Protein AF-A0A1X7SZ43-F1 (afdb_monomer_lite)

Foldseek 3Di:
DDPVVVVVLVVLVVCLVCVVQEWEKEKEKDDKQFQFDVLAFEDAPDPPDDHDDPPPHDHDHDYPVRGPWIKIKIKMFTFPRDNDSPDDRRDGDIDIDIDTCVPDPDDPVVSVVVVVVVCVVVPPPHPYYHYHYPDDDDDDD

Radius of gyration: 18.76 Å; chains: 1; bounding box: 39×31×48 Å

Secondary structure (DSSP, 8-state):
--THHHHHHHHHHHHHHTTTTEEEEEEEE---EEEE-TT--B----TT------TTS----B-GGGEEEEEEEEEEEEE---SSTTS-SS-EEEEEEEEETTTS---HHHHHHHHHHHHHHTT---SEEEEEE--------

pLDDT: mean 75.08, std 16.1, range [26.58, 91.94]

Structure (mmCIF, N/CA/C/O backbone):
data_AF-A0A1X7SZ43-F1
#
_entry.id   AF-A0A1X7SZ43-F1
#
loop_
_atom_site.group_PDB
_atom_site.id
_atom_site.type_symbol
_atom_site.label_atom_id
_atom_site.label_alt_id
_atom_site.label_comp_id
_atom_site.label_asym_id
_atom_site.label_entity_id
_atom_site.label_seq_id
_atom_site.pdbx_PDB_ins_code
_atom_site.Cartn_x
_atom_site.Cartn_y
_atom_site.Cartn_z
_atom_site.occupancy
_atom_site.B_iso_or_equiv
_atom_site.auth_seq_id
_atom_site.auth_comp_id
_atom_site.auth_asym_id
_atom_site.auth_atom_id
_atom_site.pdbx_PDB_model_num
ATOM 1 N N . MET A 1 1 ? 9.039 -18.415 17.255 1.00 38.94 1 MET A N 1
ATOM 2 C CA . MET A 1 1 ? 7.661 -17.899 17.123 1.00 38.94 1 MET A CA 1
ATOM 3 C C . MET A 1 1 ? 7.671 -16.486 17.684 1.00 38.94 1 MET A C 1
ATOM 5 O O . MET A 1 1 ? 7.752 -16.320 18.891 1.00 38.94 1 MET A O 1
ATOM 9 N N . SER A 1 2 ? 7.871 -15.502 16.806 1.00 39.41 2 SER A N 1
ATOM 10 C CA . SER A 1 2 ? 8.460 -14.196 17.131 1.00 39.41 2 SER A CA 1
ATOM 11 C C . SER A 1 2 ? 7.474 -13.230 17.798 1.00 39.41 2 SER A C 1
ATOM 13 O O . SER A 1 2 ? 6.282 -13.240 17.497 1.00 39.41 2 SER A O 1
ATOM 15 N N . LEU A 1 3 ? 8.001 -12.350 18.659 1.00 33.91 3 LEU A N 1
ATOM 16 C CA . LEU A 1 3 ? 7.310 -11.225 19.315 1.00 33.91 3 LEU A CA 1
ATOM 17 C C . LEU A 1 3 ? 6.397 -10.396 18.385 1.00 33.91 3 LEU A C 1
ATOM 19 O O . LEU A 1 3 ? 5.431 -9.795 18.850 1.00 33.91 3 LEU A O 1
ATOM 23 N N . LEU A 1 4 ? 6.654 -10.419 17.073 1.00 42.47 4 LEU A N 1
ATOM 24 C CA . LEU A 1 4 ? 5.846 -9.766 16.044 1.00 42.47 4 LEU A CA 1
ATOM 25 C C . LEU A 1 4 ? 4.370 -10.215 16.050 1.00 42.47 4 LEU A C 1
ATOM 27 O O . LEU A 1 4 ? 3.477 -9.397 15.842 1.00 42.47 4 LEU A O 1
ATOM 31 N N . PHE A 1 5 ? 4.096 -11.498 16.320 1.00 41.31 5 PHE A N 1
ATOM 32 C CA . PHE A 1 5 ? 2.722 -12.022 16.345 1.00 41.31 5 PHE A CA 1
ATOM 33 C C . PHE A 1 5 ? 1.925 -11.527 17.563 1.00 41.31 5 PHE A C 1
ATOM 35 O O . PHE A 1 5 ? 0.730 -11.259 17.445 1.00 41.31 5 PHE A O 1
ATOM 42 N N . PHE A 1 6 ? 2.582 -11.361 18.717 1.00 41.69 6 PHE A N 1
ATOM 43 C CA . PHE A 1 6 ? 1.951 -10.824 19.928 1.00 41.69 6 PHE A CA 1
ATOM 44 C C . PHE A 1 6 ? 1.672 -9.322 19.809 1.00 41.69 6 PHE A C 1
ATOM 46 O O . PHE A 1 6 ? 0.580 -8.880 20.164 1.00 41.69 6 PHE A O 1
ATOM 53 N N . TYR A 1 7 ? 2.611 -8.557 19.239 1.00 53.62 7 TYR A N 1
ATOM 54 C CA . TYR A 1 7 ? 2.437 -7.121 18.998 1.00 53.62 7 TYR A CA 1
ATOM 55 C C . TYR A 1 7 ? 1.227 -6.831 18.094 1.00 53.62 7 TYR A C 1
ATOM 57 O O . TYR A 1 7 ? 0.408 -5.963 18.397 1.00 53.62 7 TYR A O 1
ATOM 65 N N . CYS A 1 8 ? 1.039 -7.635 17.041 1.00 69.62 8 CYS A N 1
ATOM 66 C CA . CYS A 1 8 ? -0.114 -7.503 16.153 1.00 69.62 8 CYS A CA 1
ATOM 67 C C . CYS A 1 8 ? -1.454 -7.781 16.847 1.00 69.62 8 CYS A C 1
ATOM 69 O O . CYS A 1 8 ? -2.449 -7.159 16.486 1.00 69.62 8 CYS A O 1
ATOM 71 N N . ARG A 1 9 ? -1.521 -8.687 17.832 1.00 81.38 9 ARG A N 1
ATOM 72 C CA . ARG A 1 9 ? -2.791 -9.007 18.503 1.00 81.38 9 ARG A CA 1
ATOM 73 C C . ARG A 1 9 ? -3.256 -7.885 19.430 1.00 81.38 9 ARG A C 1
ATOM 75 O O . ARG A 1 9 ? -4.408 -7.482 19.334 1.00 81.38 9 ARG A O 1
ATOM 82 N N . TYR A 1 10 ? -2.368 -7.355 20.269 1.00 83.88 10 TYR A N 1
ATOM 83 C CA . TYR A 1 10 ? -2.720 -6.278 21.199 1.00 83.88 10 TYR A CA 1
ATOM 84 C C . TYR A 1 10 ? -3.171 -5.008 20.463 1.00 83.88 10 TYR A C 1
ATOM 86 O O . TYR A 1 10 ? -4.196 -4.418 20.797 1.00 83.88 10 TYR A O 1
ATOM 94 N N . MET A 1 11 ? -2.452 -4.627 19.400 1.00 85.00 11 MET A N 1
ATOM 95 C CA . MET A 1 11 ? -2.846 -3.500 18.551 1.00 85.00 11 MET A CA 1
ATOM 96 C C . MET A 1 11 ? -4.245 -3.709 17.960 1.00 85.00 11 MET A C 1
ATOM 98 O O . MET A 1 11 ? -5.059 -2.794 17.982 1.00 85.00 11 MET A O 1
ATOM 102 N N . ARG A 1 12 ? -4.544 -4.916 17.465 1.00 88.50 12 ARG A N 1
ATOM 103 C CA . ARG A 1 12 ? -5.865 -5.261 16.921 1.00 88.50 12 ARG A CA 1
ATOM 104 C C . ARG A 1 12 ? -6.971 -5.176 17.973 1.00 88.50 12 ARG A C 1
ATOM 106 O O . ARG A 1 12 ? -8.026 -4.625 17.685 1.00 88.50 12 ARG A O 1
ATOM 113 N N . GLU A 1 13 ? -6.727 -5.676 19.181 1.00 90.12 13 GLU A N 1
ATOM 114 C CA . GLU A 1 13 ? -7.675 -5.576 20.300 1.00 90.12 13 GLU A CA 1
ATOM 115 C C . GLU A 1 13 ? -7.950 -4.110 20.666 1.00 90.12 13 GLU A C 1
ATOM 117 O O . GLU A 1 13 ? -9.104 -3.721 20.827 1.00 90.12 13 GLU A O 1
ATOM 122 N N . TYR A 1 14 ? -6.919 -3.263 20.701 1.00 88.69 14 TYR A N 1
ATOM 123 C CA . TYR A 1 14 ? -7.093 -1.836 20.967 1.00 88.69 14 TYR A CA 1
ATOM 124 C C . TYR A 1 14 ? -7.833 -1.106 19.838 1.00 88.69 14 TYR A C 1
ATOM 126 O O . TYR A 1 14 ? -8.767 -0.352 20.096 1.00 88.69 14 TYR A O 1
ATOM 134 N N . VAL A 1 15 ? -7.476 -1.378 18.581 1.00 90.06 15 VAL A N 1
ATOM 135 C CA . VAL A 1 15 ? -8.152 -0.826 17.395 1.00 90.06 15 VAL A CA 1
ATOM 136 C C . VAL A 1 15 ? -9.635 -1.196 17.375 1.00 90.06 15 VAL A C 1
ATOM 138 O O . VAL A 1 15 ? -10.453 -0.362 16.999 1.00 90.06 15 VAL A O 1
ATOM 141 N N . LEU A 1 16 ? -10.005 -2.403 17.820 1.00 91.94 16 LEU A N 1
ATOM 142 C CA . LEU A 1 16 ? -11.411 -2.790 17.968 1.00 91.94 16 LEU A CA 1
ATOM 143 C C . LEU A 1 16 ? -12.148 -1.925 18.996 1.00 91.94 16 LEU A C 1
ATOM 145 O O . LEU A 1 16 ? -13.279 -1.523 18.733 1.00 91.94 16 LEU A O 1
ATOM 149 N N . LEU A 1 17 ? -11.510 -1.597 20.126 1.00 91.69 17 LEU A N 1
ATOM 150 C CA . LEU A 1 17 ? -12.109 -0.753 21.169 1.00 91.69 17 LEU A CA 1
ATOM 151 C C . LEU A 1 17 ? -12.402 0.671 20.679 1.00 91.69 17 LEU A C 1
ATOM 153 O O . LEU A 1 17 ? -13.394 1.263 21.090 1.00 91.69 17 LEU A O 1
ATOM 157 N N . VAL A 1 18 ? -11.558 1.223 19.802 1.00 90.38 18 VAL A N 1
ATOM 158 C CA . VAL A 1 18 ? -11.689 2.601 19.289 1.00 90.38 18 VAL A CA 1
ATOM 159 C C . VAL A 1 18 ? -12.075 2.661 17.805 1.00 90.38 18 VAL A C 1
ATOM 161 O O . VAL A 1 18 ? -11.848 3.670 17.133 1.00 90.38 18 VAL A O 1
ATOM 164 N N . ARG A 1 19 ? -12.662 1.586 17.265 1.00 87.62 19 ARG A N 1
ATOM 165 C CA . ARG A 1 19 ? -12.926 1.400 15.823 1.00 87.62 19 ARG A CA 1
ATOM 166 C C . ARG A 1 19 ? -13.758 2.511 15.179 1.00 87.62 19 ARG A C 1
ATOM 168 O O . ARG A 1 19 ? -13.548 2.839 14.010 1.00 87.62 19 ARG A O 1
ATOM 175 N N . ASP A 1 20 ? -14.661 3.124 15.938 1.00 87.31 20 ASP A N 1
ATOM 176 C CA . ASP A 1 20 ? -15.545 4.185 15.443 1.00 87.31 20 ASP A CA 1
ATOM 177 C C . ASP A 1 20 ? -14.773 5.487 15.184 1.00 87.31 20 ASP A C 1
ATOM 179 O O . ASP A 1 20 ? -15.132 6.273 14.309 1.00 87.31 20 ASP A O 1
ATOM 183 N N . HIS A 1 21 ? -13.644 5.671 15.872 1.00 88.00 21 HIS A N 1
ATOM 184 C CA . HIS A 1 21 ? -12.809 6.869 15.788 1.00 88.00 21 HIS A CA 1
ATOM 185 C C . HIS A 1 21 ? -11.476 6.643 15.073 1.00 88.00 21 HIS A C 1
ATOM 187 O O . HIS A 1 21 ? -10.762 7.617 14.820 1.00 88.00 21 HIS A O 1
ATOM 193 N N . CYS A 1 22 ? -11.135 5.394 14.732 1.00 89.12 22 CYS A N 1
ATOM 194 C CA . CYS A 1 22 ? -9.839 5.064 14.151 1.00 89.12 22 CYS A CA 1
ATOM 195 C C . CYS A 1 22 ? -9.883 4.311 12.818 1.00 89.12 22 CYS A C 1
ATOM 197 O O . CYS A 1 22 ? -10.802 3.542 12.525 1.00 89.12 22 CYS A O 1
ATOM 199 N N . SER A 1 23 ? -8.851 4.530 12.008 1.00 88.50 23 SER A N 1
ATOM 200 C CA . SER A 1 23 ? -8.539 3.729 10.824 1.00 88.50 23 SER A CA 1
ATOM 201 C C . SER A 1 23 ? -7.236 2.976 11.059 1.00 88.50 23 SER A C 1
ATOM 203 O O . SER A 1 23 ? -6.267 3.554 11.553 1.00 88.50 23 SER A O 1
ATOM 205 N N . LEU A 1 24 ? -7.198 1.700 10.677 1.00 88.88 24 LEU A N 1
ATOM 206 C CA . LEU A 1 24 ? -5.971 0.910 10.663 1.00 88.88 24 LEU A CA 1
ATOM 207 C C . LEU A 1 24 ? -5.402 0.899 9.244 1.00 88.88 24 LEU A C 1
ATOM 209 O O . LEU A 1 24 ? -6.090 0.512 8.298 1.00 88.88 24 LEU A O 1
ATOM 213 N N . ILE A 1 25 ? -4.154 1.336 9.106 1.00 89.19 25 ILE A N 1
ATOM 214 C CA . ILE A 1 25 ? -3.476 1.468 7.822 1.00 89.19 25 ILE A CA 1
ATOM 215 C C . ILE A 1 25 ? -2.137 0.739 7.888 1.00 89.19 25 ILE A C 1
ATOM 217 O O . ILE A 1 25 ? -1.308 1.000 8.758 1.00 89.19 25 ILE A O 1
ATOM 221 N N . CYS A 1 26 ? -1.916 -0.156 6.933 1.00 88.25 26 CYS A N 1
ATOM 222 C CA . CYS A 1 26 ? -0.624 -0.780 6.701 1.00 88.25 26 CYS A CA 1
ATOM 223 C C . CYS A 1 26 ? 0.047 -0.089 5.517 1.00 88.25 26 CYS A C 1
ATOM 225 O O . CYS A 1 26 ? -0.571 0.056 4.461 1.00 88.25 26 CYS A O 1
ATOM 227 N N . VAL A 1 27 ? 1.299 0.317 5.681 1.00 86.50 27 VAL A N 1
ATOM 228 C CA . VAL A 1 27 ? 2.092 0.924 4.611 1.00 86.50 27 VAL A CA 1
ATOM 229 C C . VAL A 1 27 ? 3.336 0.080 4.392 1.00 86.50 27 VAL A C 1
ATOM 231 O O . VAL A 1 27 ? 4.011 -0.301 5.348 1.00 86.50 27 VAL A O 1
ATOM 234 N N . ASP A 1 28 ? 3.607 -0.214 3.127 1.00 84.06 28 ASP A N 1
ATOM 235 C CA . ASP A 1 28 ? 4.765 -0.979 2.683 1.00 84.06 28 ASP A CA 1
ATOM 236 C C . ASP A 1 28 ? 5.378 -0.301 1.457 1.00 84.06 28 ASP A C 1
ATOM 238 O O . ASP A 1 28 ? 4.669 0.145 0.547 1.00 84.06 28 ASP A O 1
ATOM 242 N N . ASP A 1 29 ? 6.699 -0.218 1.418 1.00 73.31 29 ASP A N 1
ATOM 243 C CA . ASP A 1 29 ? 7.455 0.177 0.242 1.00 73.31 29 ASP A CA 1
ATOM 244 C C . ASP A 1 29 ? 8.274 -1.018 -0.238 1.00 73.31 29 ASP A C 1
ATOM 246 O O . ASP A 1 29 ? 9.144 -1.552 0.448 1.00 73.31 29 ASP A O 1
ATOM 250 N N . LYS A 1 30 ? 7.972 -1.495 -1.447 1.00 69.19 30 LYS A N 1
ATOM 251 C CA . LYS A 1 30 ? 8.677 -2.666 -1.963 1.00 69.19 30 LYS A CA 1
ATOM 252 C C . LYS A 1 30 ? 9.972 -2.261 -2.651 1.00 69.19 30 LYS A C 1
ATOM 254 O O . LYS A 1 30 ? 10.107 -1.190 -3.237 1.00 69.19 30 LYS A O 1
ATOM 259 N N . HIS A 1 31 ? 10.884 -3.225 -2.694 1.00 69.62 31 HIS A N 1
ATOM 260 C CA . HIS A 1 31 ? 12.074 -3.197 -3.530 1.00 69.62 31 HIS A CA 1
ATOM 261 C C . HIS A 1 31 ? 11.778 -2.819 -4.995 1.00 69.62 31 HIS A C 1
ATOM 263 O O . HIS A 1 31 ? 10.786 -3.260 -5.581 1.00 69.62 31 HIS A O 1
ATOM 269 N N . LYS A 1 32 ? 12.713 -2.065 -5.585 1.00 76.25 32 LYS A N 1
ATOM 270 C CA . LYS A 1 32 ? 12.730 -1.604 -6.980 1.00 76.25 32 LYS A CA 1
ATOM 271 C C . LYS A 1 32 ? 12.343 -2.711 -7.972 1.00 76.25 32 LYS A C 1
ATOM 273 O O . LYS A 1 32 ? 12.975 -3.767 -8.029 1.00 76.25 32 LYS A O 1
ATOM 278 N N . VAL A 1 33 ? 11.346 -2.428 -8.802 1.00 78.94 33 VAL A N 1
ATOM 279 C CA . VAL A 1 33 ? 10.926 -3.235 -9.950 1.00 78.94 33 VAL A CA 1
ATOM 280 C C . VAL A 1 33 ? 11.609 -2.675 -11.193 1.00 78.94 33 VAL A C 1
ATOM 282 O O . VAL A 1 33 ? 11.350 -1.545 -11.591 1.00 78.94 33 VAL A O 1
ATOM 285 N N . LYS A 1 34 ? 12.510 -3.442 -11.806 1.00 78.56 34 LYS A N 1
ATOM 286 C CA . LYS A 1 34 ? 13.172 -3.028 -13.051 1.00 78.56 34 LYS A CA 1
ATOM 287 C C . LYS A 1 34 ? 12.192 -3.122 -14.221 1.00 78.56 34 LYS A C 1
ATOM 289 O O . LYS A 1 34 ? 11.466 -4.107 -14.325 1.00 78.56 34 LYS A O 1
ATOM 294 N N . VAL A 1 35 ? 12.200 -2.116 -15.092 1.00 78.62 35 VAL A N 1
ATOM 295 C CA . VAL A 1 35 ? 11.414 -2.082 -16.327 1.00 78.62 35 VAL A CA 1
ATOM 296 C C . VAL A 1 35 ? 12.372 -2.046 -17.514 1.00 78.62 35 VAL A C 1
ATOM 298 O O . VAL A 1 35 ? 13.271 -1.204 -17.583 1.00 78.62 35 VAL A O 1
ATOM 301 N N . GLY A 1 36 ? 12.197 -3.008 -18.416 1.00 76.50 36 GLY A N 1
ATOM 302 C CA . GLY A 1 36 ? 12.995 -3.152 -19.629 1.00 76.50 36 GLY A CA 1
ATOM 303 C C . GLY A 1 36 ? 12.523 -2.284 -20.787 1.00 76.50 36 GLY A C 1
ATOM 304 O O . GLY A 1 36 ? 11.543 -1.542 -20.677 1.00 76.50 36 GLY A O 1
ATOM 305 N N . GLU A 1 37 ? 13.215 -2.393 -21.915 1.00 76.25 37 GLU A N 1
ATOM 306 C CA . GLU A 1 37 ? 12.736 -1.830 -23.174 1.00 76.25 37 GLU A CA 1
ATOM 307 C C . GLU A 1 37 ? 11.459 -2.536 -23.674 1.00 76.25 37 GLU A C 1
ATOM 309 O O . GLU A 1 37 ? 11.228 -3.707 -23.359 1.00 76.25 37 GLU A O 1
ATOM 314 N N . PRO A 1 38 ? 10.607 -1.857 -24.467 1.00 74.81 38 PRO A N 1
ATOM 315 C CA . PRO A 1 38 ? 9.460 -2.502 -25.103 1.00 74.81 38 PRO A CA 1
ATOM 316 C C . PRO A 1 38 ? 9.889 -3.734 -25.917 1.00 74.81 38 PRO A C 1
ATOM 318 O O . PRO A 1 38 ? 10.777 -3.632 -26.761 1.00 74.81 38 PRO A O 1
ATOM 321 N N . GLY A 1 39 ? 9.267 -4.892 -25.674 1.00 71.75 39 GLY A N 1
ATOM 322 C CA . GLY A 1 39 ? 9.631 -6.163 -26.315 1.00 71.75 39 GLY A CA 1
ATOM 323 C C . GLY A 1 39 ? 10.829 -6.896 -25.691 1.00 71.75 39 GLY A C 1
ATOM 324 O O . GLY A 1 39 ? 11.142 -8.003 -26.125 1.00 71.75 39 GLY A O 1
ATOM 325 N N . PHE A 1 40 ? 11.468 -6.327 -24.662 1.00 70.56 40 PHE A N 1
ATOM 326 C CA . PHE A 1 40 ? 12.572 -6.939 -23.920 1.00 70.56 40 PHE A CA 1
ATOM 327 C C . PHE A 1 40 ? 12.280 -6.925 -22.412 1.00 70.56 40 PHE A C 1
ATOM 329 O O . PHE A 1 40 ? 12.711 -6.013 -21.698 1.00 70.56 40 PHE A O 1
ATOM 336 N N . PRO A 1 41 ? 11.547 -7.924 -21.884 1.00 65.44 41 PRO A N 1
ATOM 337 C CA . PRO A 1 41 ? 11.311 -8.010 -20.449 1.00 65.44 41 PRO A CA 1
ATOM 338 C C . PRO A 1 41 ? 12.642 -8.188 -19.711 1.00 65.44 41 PRO A C 1
ATOM 340 O O . PRO A 1 41 ? 13.417 -9.085 -20.016 1.00 65.44 41 PRO A O 1
ATOM 343 N N . VAL A 1 42 ? 12.923 -7.339 -18.723 1.00 66.88 42 VAL A N 1
ATOM 344 C CA . VAL A 1 42 ? 14.178 -7.421 -17.967 1.00 66.88 42 VAL A CA 1
ATOM 345 C C . VAL A 1 42 ? 13.979 -8.226 -16.698 1.00 66.88 42 VAL A C 1
ATOM 347 O O . VAL A 1 42 ? 13.181 -7.882 -15.826 1.00 66.88 42 VAL A O 1
ATOM 350 N N . ALA A 1 43 ? 14.783 -9.273 -16.568 1.00 61.28 43 ALA A N 1
ATOM 351 C CA . ALA A 1 43 ? 14.974 -9.992 -15.329 1.00 61.28 43 ALA A CA 1
ATOM 352 C C . ALA A 1 43 ? 16.327 -9.610 -14.747 1.00 61.28 43 ALA A C 1
ATOM 354 O O . ALA A 1 43 ? 17.357 -9.879 -15.352 1.00 61.28 43 ALA A O 1
ATOM 355 N N . SER A 1 44 ? 16.353 -9.046 -13.538 1.00 54.59 44 SER A N 1
ATOM 356 C CA . SER A 1 44 ? 17.612 -9.043 -12.792 1.00 54.59 44 SER A CA 1
ATOM 357 C C . SER A 1 44 ? 17.975 -10.509 -12.561 1.00 54.59 44 SER A C 1
ATOM 359 O O . SER A 1 44 ? 17.199 -11.212 -11.912 1.00 54.59 44 SER A O 1
ATOM 361 N N . ALA A 1 45 ? 19.107 -10.974 -13.094 1.00 51.00 45 ALA A N 1
ATOM 362 C CA . ALA A 1 45 ? 19.605 -12.350 -12.980 1.00 51.00 45 ALA A CA 1
ATOM 363 C C . ALA A 1 45 ? 20.012 -12.741 -11.538 1.00 51.00 45 ALA A C 1
ATOM 365 O O . ALA A 1 45 ? 20.933 -13.523 -11.308 1.00 51.00 45 ALA A O 1
ATOM 366 N N . GLU A 1 46 ? 19.327 -12.199 -10.535 1.00 52.16 46 GLU A N 1
ATOM 367 C CA . GLU A 1 46 ? 19.443 -12.624 -9.154 1.00 52.16 46 GLU A CA 1
ATOM 368 C C . GLU A 1 46 ? 18.638 -13.912 -8.969 1.00 52.16 46 GLU A C 1
ATOM 370 O O . GLU A 1 46 ? 17.414 -13.945 -9.145 1.00 52.16 46 GLU A O 1
ATOM 375 N N . ARG A 1 47 ? 19.344 -14.996 -8.629 1.00 43.97 47 ARG A N 1
ATOM 376 C CA . ARG A 1 47 ? 18.762 -16.324 -8.398 1.00 43.97 47 ARG A CA 1
ATOM 377 C C . ARG A 1 47 ? 17.531 -16.233 -7.485 1.00 43.97 47 ARG A C 1
ATOM 379 O O . ARG A 1 47 ? 17.628 -15.781 -6.350 1.00 43.97 47 ARG A O 1
ATOM 386 N N . GLY A 1 48 ? 16.390 -16.724 -7.975 1.00 53.59 48 GLY A N 1
ATOM 387 C CA . GLY A 1 48 ? 15.166 -16.907 -7.186 1.00 53.59 48 GLY A CA 1
ATOM 388 C C . GLY A 1 48 ? 14.127 -15.783 -7.262 1.00 53.59 48 GLY A C 1
ATOM 389 O O . GLY A 1 48 ? 13.071 -15.917 -6.641 1.00 53.59 48 GLY A O 1
ATOM 390 N N . ARG A 1 49 ? 14.357 -14.701 -8.021 1.00 58.44 49 ARG A N 1
ATOM 391 C CA . ARG A 1 49 ? 13.344 -13.643 -8.200 1.00 58.44 49 ARG A CA 1
ATOM 392 C C . ARG A 1 49 ? 12.379 -13.951 -9.352 1.00 58.44 49 ARG A C 1
ATOM 394 O O . ARG A 1 49 ? 12.766 -14.492 -10.382 1.00 58.44 49 ARG A O 1
ATOM 401 N N . ARG A 1 50 ? 11.101 -13.600 -9.165 1.00 58.62 50 ARG A N 1
ATOM 402 C CA . ARG A 1 50 ? 10.053 -13.658 -10.200 1.00 58.62 50 ARG A CA 1
ATOM 403 C C . ARG A 1 50 ? 9.941 -12.299 -10.882 1.00 58.62 50 ARG A C 1
ATOM 405 O O . ARG A 1 50 ? 10.065 -11.273 -10.216 1.00 58.62 50 ARG A O 1
ATOM 412 N N . VAL A 1 51 ? 9.675 -12.305 -12.181 1.00 61.56 51 VAL A N 1
ATOM 413 C CA . VAL A 1 51 ? 9.581 -11.102 -13.015 1.00 61.56 51 VAL A CA 1
ATOM 414 C C . VAL A 1 51 ? 8.185 -11.036 -13.613 1.00 61.56 51 VAL A C 1
ATOM 416 O O . VAL A 1 51 ? 7.631 -12.063 -13.999 1.00 61.56 51 VAL A O 1
ATOM 419 N N . ALA A 1 52 ? 7.604 -9.838 -13.644 1.00 64.06 52 ALA A N 1
ATOM 420 C CA . ALA A 1 52 ? 6.347 -9.606 -14.335 1.00 64.06 52 ALA A CA 1
ATOM 421 C C . ALA A 1 52 ? 6.637 -9.406 -15.826 1.00 64.06 52 ALA A C 1
ATOM 423 O O . ALA A 1 52 ? 7.423 -8.536 -16.192 1.00 64.06 52 ALA A O 1
ATOM 424 N N . VAL A 1 53 ? 6.007 -10.220 -16.667 1.00 65.50 53 VAL A N 1
ATOM 425 C CA . VAL A 1 53 ? 6.086 -10.145 -18.130 1.00 65.50 53 VAL A CA 1
ATOM 426 C C . VAL A 1 53 ? 4.665 -9.986 -18.640 1.00 65.50 53 VAL A C 1
ATOM 428 O O . VAL A 1 53 ? 3.727 -10.502 -18.022 1.00 65.50 53 VAL A O 1
ATOM 431 N N . ARG A 1 54 ? 4.485 -9.266 -19.746 1.00 67.19 54 ARG A N 1
ATOM 432 C CA . ARG A 1 54 ? 3.182 -9.237 -20.403 1.00 67.19 54 ARG A CA 1
ATOM 433 C C . ARG A 1 54 ? 2.810 -10.637 -20.887 1.00 67.19 54 ARG A C 1
ATOM 435 O O . ARG A 1 54 ? 3.672 -11.412 -21.287 1.00 67.19 54 ARG A O 1
ATOM 442 N N . ALA A 1 55 ? 1.519 -10.955 -20.864 1.00 73.69 55 ALA A N 1
ATOM 443 C CA . ALA A 1 55 ? 1.035 -12.286 -21.230 1.00 73.69 55 ALA A CA 1
ATOM 444 C C . ALA A 1 55 ? 1.333 -12.670 -22.694 1.00 73.69 55 ALA A C 1
ATOM 446 O O . ALA A 1 55 ? 1.351 -13.853 -23.016 1.00 73.69 55 ALA A O 1
ATOM 447 N N . ASP A 1 56 ? 1.551 -11.682 -23.565 1.00 79.38 56 ASP A N 1
ATOM 448 C CA . ASP A 1 56 ? 1.821 -11.840 -24.994 1.00 79.38 56 ASP A CA 1
ATOM 449 C C . ASP A 1 56 ? 3.314 -11.817 -25.364 1.00 79.38 56 ASP A C 1
ATOM 451 O O . ASP A 1 56 ? 3.651 -11.961 -26.538 1.00 79.38 56 ASP A O 1
ATOM 455 N N . GLU A 1 57 ? 4.218 -11.661 -24.393 1.00 67.62 57 GLU A N 1
ATOM 456 C CA . GLU A 1 57 ? 5.657 -11.545 -24.641 1.00 67.62 57 GLU A CA 1
ATOM 457 C C . GLU A 1 57 ? 6.432 -12.774 -24.147 1.00 67.62 57 GLU A C 1
ATOM 459 O O . GLU A 1 57 ? 6.189 -13.316 -23.066 1.00 67.62 57 GLU A O 1
ATOM 464 N N . ASN A 1 58 ? 7.419 -13.203 -24.938 1.00 69.31 58 ASN A N 1
ATOM 465 C CA . ASN A 1 58 ? 8.342 -14.253 -24.524 1.00 69.31 58 ASN A CA 1
ATOM 466 C C . ASN A 1 58 ? 9.295 -13.712 -23.456 1.00 69.31 58 ASN A C 1
ATOM 468 O O . ASN A 1 58 ? 9.900 -12.654 -23.620 1.00 69.31 58 ASN A O 1
ATOM 472 N N . PHE A 1 59 ? 9.471 -14.470 -22.375 1.00 68.00 59 PHE A N 1
ATOM 473 C CA . PHE A 1 59 ? 10.447 -14.135 -21.346 1.00 68.00 59 PHE A CA 1
ATOM 474 C C . PHE A 1 59 ? 11.869 -14.309 -21.888 1.00 68.00 59 PHE A C 1
ATOM 476 O O . PHE A 1 59 ? 12.352 -15.430 -22.054 1.00 68.00 59 PHE A O 1
ATOM 483 N N . VAL A 1 60 ? 12.539 -13.191 -22.154 1.00 64.94 60 VAL A N 1
ATOM 484 C CA . VAL A 1 60 ? 13.953 -13.137 -22.531 1.00 64.94 60 VAL A CA 1
ATOM 485 C C . VAL A 1 60 ? 14.730 -12.578 -21.345 1.00 64.94 60 VAL A C 1
ATOM 487 O O . VAL A 1 60 ? 14.327 -11.587 -20.755 1.00 64.94 60 VAL A O 1
ATOM 490 N N . VAL A 1 61 ? 15.833 -13.213 -20.955 1.00 63.16 61 VAL A N 1
ATOM 491 C CA . VAL A 1 61 ? 16.673 -12.724 -19.851 1.00 63.16 61 VAL A CA 1
ATOM 492 C C . VAL A 1 61 ? 17.659 -11.700 -20.412 1.00 63.16 61 VAL A C 1
ATOM 494 O O . VAL A 1 61 ? 18.703 -12.073 -20.939 1.00 63.16 61 VAL A O 1
ATOM 497 N N . GLY A 1 62 ? 17.301 -10.416 -20.343 1.00 62.78 62 GLY A N 1
ATOM 498 C CA . GLY A 1 62 ? 18.206 -9.300 -20.641 1.00 62.78 62 GLY A CA 1
ATOM 499 C C . GLY A 1 62 ? 19.008 -8.865 -19.410 1.00 62.78 62 GLY A C 1
ATOM 500 O O . GLY A 1 62 ? 18.471 -8.852 -18.302 1.00 62.78 62 GLY A O 1
ATOM 501 N N . ASP A 1 63 ? 20.281 -8.511 -19.601 1.00 62.03 63 ASP A N 1
ATOM 502 C CA . ASP A 1 63 ? 21.141 -7.952 -18.545 1.00 62.03 63 ASP A CA 1
ATOM 503 C C . ASP A 1 63 ? 20.787 -6.478 -18.230 1.00 62.03 63 ASP A C 1
ATOM 505 O O . ASP A 1 63 ? 19.891 -5.884 -18.837 1.00 62.03 63 ASP A O 1
ATOM 509 N N . HIS A 1 64 ? 21.492 -5.878 -17.267 1.00 63.19 64 HIS A N 1
ATOM 510 C CA . HIS A 1 64 ? 21.353 -4.500 -16.804 1.00 63.19 64 HIS A CA 1
ATOM 511 C C . HIS A 1 64 ? 21.290 -3.476 -17.947 1.00 63.19 64 HIS A C 1
ATOM 513 O O . HIS A 1 64 ? 20.534 -2.512 -17.838 1.00 63.19 64 HIS A O 1
ATOM 519 N N . ASP A 1 65 ? 22.005 -3.715 -19.046 1.00 68.12 65 ASP A N 1
ATOM 520 C CA . ASP A 1 65 ? 22.060 -2.833 -20.219 1.00 68.12 65 ASP A CA 1
ATOM 521 C C . ASP A 1 65 ? 20.698 -2.625 -20.902 1.00 68.12 65 ASP A C 1
ATOM 523 O O . ASP A 1 65 ? 20.493 -1.614 -21.567 1.00 68.12 65 ASP A O 1
ATOM 527 N N . PHE A 1 66 ? 19.738 -3.531 -20.690 1.00 67.25 66 PHE A N 1
ATOM 528 C CA . PHE A 1 66 ? 18.377 -3.423 -21.228 1.00 67.25 66 PHE A CA 1
ATOM 529 C C . PHE A 1 66 ? 17.381 -2.799 -20.234 1.00 67.25 66 PHE A C 1
ATOM 531 O O . PHE A 1 66 ? 16.192 -2.684 -20.538 1.00 67.25 66 PHE A O 1
ATOM 538 N N . THR A 1 67 ? 17.829 -2.401 -19.032 1.00 72.00 67 THR A N 1
ATOM 539 C CA . THR A 1 67 ? 16.973 -1.737 -18.034 1.00 72.00 67 THR A CA 1
ATOM 540 C C . THR A 1 67 ? 16.826 -0.261 -18.374 1.00 72.00 67 THR A C 1
ATOM 542 O O . THR A 1 67 ? 17.786 0.498 -18.281 1.00 72.00 67 THR A O 1
ATOM 545 N N . LYS A 1 68 ? 15.606 0.173 -18.692 1.00 78.25 68 LYS A N 1
ATOM 546 C CA . LYS A 1 68 ? 15.344 1.568 -19.056 1.00 78.25 68 LYS A CA 1
ATOM 547 C C . LYS A 1 68 ? 15.100 2.454 -17.839 1.00 78.25 68 LYS A C 1
ATOM 549 O O . LYS A 1 68 ? 15.619 3.562 -17.764 1.00 78.25 68 LYS A O 1
ATOM 554 N N . PHE A 1 69 ? 14.305 1.972 -16.888 1.00 78.44 69 PHE A N 1
ATOM 555 C CA . PHE A 1 69 ? 14.024 2.663 -15.630 1.00 78.44 69 PHE A CA 1
ATOM 556 C C . PHE A 1 69 ? 13.567 1.665 -14.560 1.00 78.44 69 PHE A C 1
ATOM 558 O O . PHE A 1 69 ? 13.363 0.479 -14.827 1.00 78.44 69 PHE A O 1
ATOM 565 N N . GLY A 1 70 ? 13.460 2.121 -13.315 1.00 80.25 70 GLY A N 1
ATOM 566 C CA . GLY A 1 70 ? 12.988 1.299 -12.204 1.00 80.25 70 GLY A CA 1
ATOM 567 C C . GLY A 1 70 ? 11.776 1.931 -11.548 1.00 80.25 70 GLY A C 1
ATOM 568 O O . GLY A 1 70 ? 11.803 3.117 -11.242 1.00 80.25 70 GLY A O 1
ATOM 569 N N . LEU A 1 71 ? 10.745 1.134 -11.298 1.00 84.75 71 LEU A N 1
ATOM 570 C CA . LEU A 1 71 ? 9.550 1.543 -10.578 1.00 84.75 71 LEU A CA 1
ATOM 571 C C . LEU A 1 71 ? 9.627 1.108 -9.118 1.00 84.75 71 LEU A C 1
ATOM 573 O O . LEU A 1 71 ? 9.993 -0.027 -8.817 1.00 84.75 71 LEU A O 1
ATOM 577 N N . ILE A 1 72 ? 9.252 1.991 -8.205 1.00 84.25 72 ILE A N 1
ATOM 578 C CA . ILE A 1 72 ? 9.122 1.687 -6.782 1.00 84.25 72 ILE A CA 1
ATOM 579 C C . ILE A 1 72 ? 7.631 1.732 -6.447 1.00 84.25 72 ILE A C 1
ATOM 581 O O . ILE A 1 72 ? 7.047 2.820 -6.440 1.00 84.25 72 ILE A O 1
ATOM 585 N N . PRO A 1 73 ? 6.984 0.578 -6.209 1.00 85.06 73 PRO A N 1
ATOM 586 C CA . PRO A 1 73 ? 5.611 0.564 -5.745 1.00 85.06 73 PRO A CA 1
ATOM 587 C C . PRO A 1 73 ? 5.571 0.901 -4.250 1.00 85.06 73 PRO A C 1
ATOM 589 O O . PRO A 1 73 ? 6.188 0.220 -3.430 1.00 85.06 73 PRO A O 1
ATOM 592 N N . SER A 1 74 ? 4.811 1.933 -3.900 1.00 85.50 74 SER A N 1
ATOM 593 C CA . SER A 1 74 ? 4.399 2.208 -2.526 1.00 85.50 74 SER A CA 1
ATOM 594 C C . SER A 1 74 ? 2.964 1.739 -2.347 1.00 85.50 74 SER A C 1
ATOM 596 O O . SER A 1 74 ? 2.073 2.129 -3.104 1.00 85.50 74 SER A O 1
ATOM 598 N N . VAL A 1 75 ? 2.744 0.864 -1.374 1.00 86.62 75 VAL A N 1
ATOM 599 C CA . VAL A 1 75 ? 1.453 0.236 -1.121 1.00 86.62 75 VAL A CA 1
ATOM 600 C C . VAL A 1 75 ? 0.898 0.756 0.195 1.00 86.62 75 VAL A C 1
ATOM 602 O O . VAL A 1 75 ? 1.540 0.679 1.236 1.00 86.62 75 VAL A O 1
ATOM 605 N N . THR A 1 76 ? -0.327 1.264 0.146 1.00 89.44 76 THR A N 1
ATOM 606 C CA . THR A 1 76 ? -1.110 1.645 1.320 1.00 89.44 76 THR A CA 1
ATOM 607 C C . THR A 1 76 ? -2.348 0.767 1.378 1.00 89.44 76 THR A C 1
ATOM 609 O O . THR A 1 76 ? -3.179 0.785 0.472 1.00 89.44 76 THR A O 1
ATOM 612 N N . PHE A 1 77 ? -2.491 -0.004 2.446 1.00 89.94 77 PHE A N 1
ATOM 613 C CA . PHE A 1 77 ? -3.647 -0.850 2.688 1.00 89.94 77 PHE A CA 1
ATOM 614 C C . PHE A 1 77 ? -4.461 -0.300 3.857 1.00 89.94 77 PHE A C 1
ATOM 616 O O . PHE A 1 77 ? -4.017 -0.320 5.003 1.00 89.94 77 PHE A O 1
ATOM 623 N N . ILE A 1 78 ? -5.659 0.195 3.556 1.00 89.81 78 ILE A N 1
ATOM 624 C CA . ILE A 1 78 ? -6.610 0.695 4.548 1.00 89.81 78 ILE A CA 1
ATOM 625 C C . ILE A 1 78 ? -7.535 -0.460 4.913 1.00 89.81 78 ILE A C 1
ATOM 627 O O . ILE A 1 78 ? -8.367 -0.883 4.104 1.00 89.81 78 ILE A O 1
ATOM 631 N N . ILE A 1 79 ? -7.369 -0.969 6.130 1.00 90.12 79 ILE A N 1
ATOM 632 C CA . ILE A 1 79 ? -8.070 -2.156 6.613 1.00 90.12 79 ILE A CA 1
ATOM 633 C C . ILE A 1 79 ? -9.493 -1.782 7.020 1.00 90.12 79 ILE A C 1
ATOM 635 O O . ILE A 1 79 ? -9.721 -0.850 7.797 1.00 90.12 79 ILE A O 1
ATOM 639 N N . LYS A 1 80 ? -10.460 -2.563 6.537 1.00 90.94 80 LYS A N 1
ATOM 640 C CA . LYS A 1 80 ? -11.809 -2.577 7.090 1.00 90.94 80 LYS A CA 1
ATOM 641 C C . LYS A 1 80 ? -11.754 -3.340 8.411 1.00 90.94 80 LYS A C 1
ATOM 643 O O . LYS A 1 80 ? -11.633 -4.561 8.422 1.00 90.94 80 LYS A O 1
ATOM 648 N N . ILE A 1 81 ? -11.796 -2.605 9.520 1.00 90.00 81 ILE A N 1
ATOM 649 C CA . ILE A 1 81 ? -11.733 -3.190 10.864 1.00 90.00 81 ILE A CA 1
ATOM 650 C C . ILE A 1 81 ? -12.93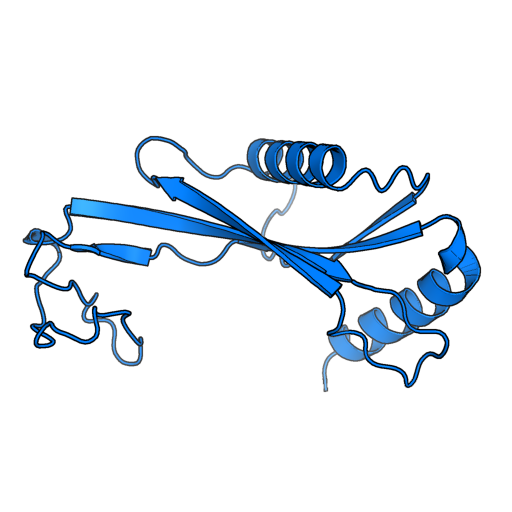3 -4.142 11.033 1.00 90.00 81 ILE A C 1
ATOM 652 O O . ILE A 1 81 ? -14.068 -3.700 10.825 1.00 90.00 81 ILE A O 1
ATOM 656 N N . PRO A 1 82 ? -12.709 -5.428 11.360 1.00 91.50 82 PRO A N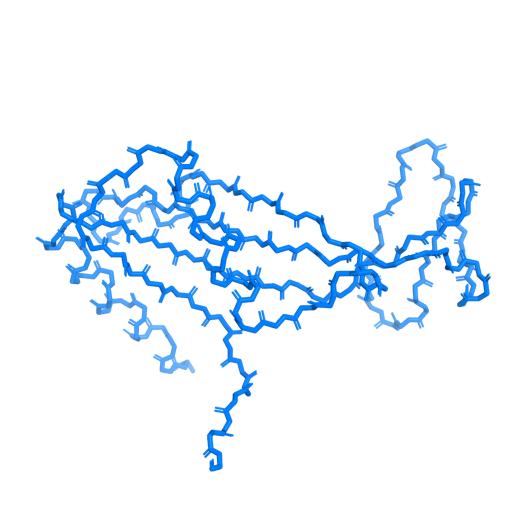 1
ATOM 657 C CA . PRO A 1 82 ? -13.793 -6.384 11.560 1.00 91.50 82 PRO A CA 1
ATOM 658 C C . PRO A 1 82 ? -14.582 -6.084 12.843 1.00 91.50 82 PRO A C 1
ATOM 660 O O . PRO A 1 82 ? -14.138 -5.322 13.698 1.00 91.50 82 PRO A O 1
ATOM 663 N N . ASP A 1 83 ? -15.746 -6.716 13.006 1.00 91.62 83 ASP A N 1
ATOM 664 C CA . ASP A 1 83 ? -16.539 -6.584 14.236 1.00 91.62 83 ASP A CA 1
ATOM 665 C C . ASP A 1 83 ? -15.943 -7.346 15.428 1.00 91.62 83 ASP A C 1
ATOM 667 O O . ASP A 1 83 ? -16.172 -6.986 16.580 1.00 91.62 83 ASP A O 1
ATOM 671 N N . GLU A 1 84 ? -15.132 -8.367 15.152 1.00 91.94 84 GLU A N 1
ATOM 672 C CA . GLU A 1 84 ? -14.541 -9.249 16.153 1.00 91.94 84 GLU A CA 1
ATOM 673 C C . GLU A 1 84 ? -13.054 -9.492 15.871 1.00 91.94 84 GLU A C 1
ATOM 675 O O . GLU A 1 84 ? -12.604 -9.469 14.723 1.00 91.94 84 GLU A O 1
ATOM 680 N N . ILE A 1 85 ? -12.281 -9.816 16.914 1.00 89.06 85 ILE A N 1
ATOM 681 C CA . ILE A 1 85 ? -10.832 -10.073 16.808 1.00 89.06 85 ILE A CA 1
ATOM 682 C C . ILE A 1 85 ? -10.493 -11.245 15.883 1.00 89.06 85 ILE A C 1
ATOM 684 O O . ILE A 1 85 ? -9.461 -11.218 15.210 1.00 89.06 85 ILE A O 1
ATOM 688 N N . CYS A 1 86 ? -11.379 -12.239 15.813 1.00 88.88 86 CYS A N 1
ATOM 689 C CA . CYS A 1 86 ? -11.255 -13.413 14.952 1.00 88.88 86 CYS A CA 1
ATOM 690 C C . CYS A 1 86 ? -11.721 -13.161 13.508 1.00 88.88 86 CYS A C 1
ATOM 692 O O . CYS A 1 86 ? -11.613 -14.060 12.675 1.00 88.88 86 CYS A O 1
ATOM 694 N N . GLY A 1 87 ? -12.245 -11.969 13.208 1.00 88.06 87 GLY A N 1
ATOM 695 C CA . GLY A 1 87 ? -12.668 -11.596 11.865 1.00 88.06 87 GLY A CA 1
ATOM 696 C C . GLY A 1 87 ? -11.501 -11.425 10.886 1.00 88.06 87 GLY A C 1
ATOM 697 O O . GLY A 1 87 ? -10.323 -11.546 11.234 1.00 88.06 87 GLY A O 1
ATOM 698 N N . SER A 1 88 ? -11.831 -11.126 9.628 1.00 87.94 88 SER A N 1
ATOM 699 C CA . SER A 1 88 ? -10.817 -10.884 8.599 1.00 87.94 88 SER A CA 1
ATOM 700 C C . SER A 1 88 ? -10.154 -9.520 8.791 1.00 87.94 88 SER A C 1
ATOM 702 O O . SER A 1 88 ? -10.806 -8.486 8.703 1.00 87.94 88 SER A O 1
ATOM 704 N N . TRP A 1 89 ? -8.836 -9.527 8.993 1.00 85.75 89 TRP A N 1
ATOM 705 C CA . TRP A 1 89 ? -7.988 -8.325 9.034 1.00 85.75 89 TRP A CA 1
ATOM 706 C C . TRP A 1 89 ? -7.323 -8.012 7.686 1.00 85.75 89 TRP A C 1
ATOM 708 O O . TRP A 1 89 ? -6.541 -7.072 7.583 1.00 85.75 89 TRP A O 1
ATOM 718 N N . TYR A 1 90 ? -7.609 -8.822 6.666 1.00 87.81 90 TYR A N 1
ATOM 719 C CA . TYR A 1 90 ? -7.079 -8.688 5.307 1.00 87.81 90 TYR A CA 1
ATOM 720 C C . TYR A 1 90 ? -8.174 -8.272 4.315 1.00 87.81 90 TYR A C 1
ATOM 722 O O . TYR A 1 90 ? -8.059 -8.522 3.120 1.00 87.81 90 TYR A O 1
ATOM 730 N N . ASP A 1 91 ? -9.236 -7.643 4.819 1.00 89.12 91 ASP A N 1
ATOM 731 C CA . ASP A 1 91 ? -10.286 -7.006 4.027 1.00 89.12 91 ASP A CA 1
ATOM 732 C C . ASP A 1 91 ? -10.118 -5.478 4.077 1.00 89.12 91 ASP A C 1
ATOM 734 O O . ASP A 1 91 ? -9.715 -4.921 5.102 1.00 89.12 91 ASP A O 1
ATOM 738 N N . GLY A 1 92 ? -10.389 -4.787 2.970 1.00 89.31 92 GLY A N 1
ATOM 739 C CA . GLY A 1 92 ? -10.196 -3.342 2.869 1.00 89.31 92 GLY A CA 1
ATOM 740 C C . GLY A 1 92 ? -9.839 -2.847 1.470 1.00 89.31 92 GLY A C 1
ATOM 741 O O . GLY A 1 92 ? -10.022 -3.537 0.469 1.00 89.31 92 GLY A O 1
ATOM 742 N N . LYS A 1 93 ? -9.324 -1.617 1.403 1.00 91.19 93 LYS A N 1
ATOM 743 C CA . LYS A 1 93 ? -8.932 -0.963 0.147 1.00 91.19 93 LYS A CA 1
ATOM 744 C C . LYS A 1 93 ? -7.417 -0.864 0.047 1.00 91.19 93 LYS A C 1
ATOM 746 O O . LYS A 1 93 ? -6.765 -0.379 0.970 1.00 91.19 93 LYS A O 1
ATOM 751 N N . VAL A 1 94 ? -6.872 -1.289 -1.089 1.00 90.25 94 VAL A N 1
ATOM 752 C CA . VAL A 1 94 ? -5.441 -1.193 -1.3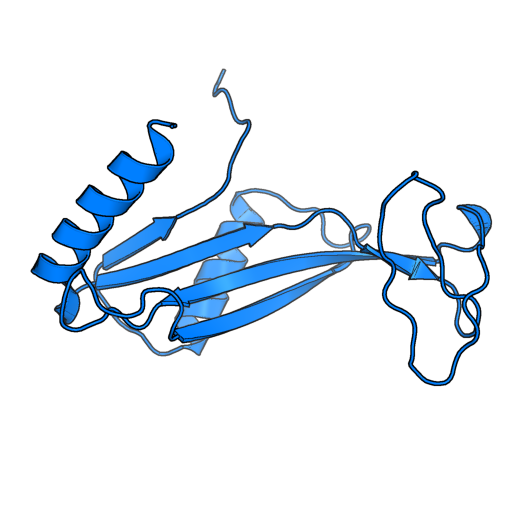97 1.00 90.25 94 VAL A CA 1
ATOM 753 C C . VAL A 1 94 ? -5.219 -0.071 -2.402 1.00 90.25 94 VAL A C 1
ATOM 755 O O . VAL A 1 94 ? -5.868 -0.019 -3.444 1.00 90.25 94 VAL A O 1
ATOM 758 N N . TYR A 1 95 ? -4.270 0.798 -2.089 1.00 89.88 95 TYR A N 1
ATOM 759 C CA . TYR A 1 95 ? -3.793 1.876 -2.936 1.00 89.88 95 TYR A CA 1
ATOM 760 C C . TYR A 1 95 ? -2.337 1.602 -3.280 1.00 89.88 95 TYR A C 1
ATOM 762 O O . TYR A 1 95 ? -1.539 1.283 -2.400 1.00 89.88 95 TYR A O 1
ATOM 770 N N . VAL A 1 96 ? -1.995 1.712 -4.561 1.00 88.25 96 VAL A N 1
ATOM 771 C CA . VAL A 1 96 ? -0.630 1.503 -5.047 1.00 88.25 96 VAL A CA 1
ATOM 772 C C . VAL A 1 96 ? -0.195 2.752 -5.799 1.00 88.25 96 VAL A C 1
ATOM 774 O O . VAL A 1 96 ? -0.768 3.087 -6.834 1.00 88.25 96 VAL A O 1
ATOM 777 N N . GLY A 1 97 ? 0.806 3.443 -5.263 1.00 86.94 97 GLY A N 1
ATOM 778 C CA . GLY A 1 97 ? 1.544 4.487 -5.963 1.00 86.94 97 GLY A CA 1
ATOM 779 C C . GLY A 1 97 ? 2.741 3.874 -6.678 1.00 86.94 97 GLY A C 1
ATOM 780 O O . GLY A 1 97 ? 3.445 3.051 -6.099 1.00 86.94 97 GLY A O 1
ATOM 781 N N . LEU A 1 98 ? 2.977 4.258 -7.929 1.00 86.50 98 LEU A N 1
ATOM 782 C CA . LEU A 1 98 ? 4.172 3.873 -8.677 1.00 86.50 98 LEU A CA 1
ATOM 783 C C . LEU A 1 98 ? 5.050 5.104 -8.841 1.00 86.50 98 LEU A C 1
ATOM 785 O O . LEU A 1 98 ? 4.581 6.110 -9.362 1.00 86.50 98 LEU A O 1
ATOM 789 N N . LYS A 1 99 ? 6.301 4.997 -8.399 1.00 85.12 99 LYS A N 1
ATOM 790 C CA . LYS A 1 99 ? 7.303 6.059 -8.504 1.00 85.12 99 LYS A CA 1
ATOM 791 C C . LYS A 1 99 ? 8.419 5.662 -9.441 1.00 85.12 99 LYS A C 1
ATOM 793 O O . LYS A 1 99 ? 8.833 4.500 -9.417 1.00 85.12 99 LYS A O 1
ATOM 798 N N . ASP A 1 100 ? 8.947 6.609 -10.203 1.00 86.56 100 ASP A N 1
ATOM 799 C CA . ASP A 1 100 ? 10.201 6.385 -10.916 1.00 86.56 100 ASP A CA 1
ATOM 800 C C . ASP A 1 100 ? 11.383 6.554 -9.961 1.00 86.56 100 ASP A C 1
ATOM 802 O O . ASP A 1 100 ? 11.617 7.610 -9.388 1.00 86.56 100 ASP A O 1
ATOM 806 N N . SER A 1 101 ? 12.178 5.505 -9.809 1.00 80.62 101 SER A N 1
ATOM 807 C CA . SER A 1 101 ? 13.321 5.489 -8.899 1.00 80.62 101 SER A CA 1
ATOM 808 C C . SER A 1 101 ? 14.420 6.518 -9.184 1.00 80.62 101 SER A C 1
ATOM 810 O O . SER A 1 101 ? 15.252 6.747 -8.310 1.00 80.62 101 SER A O 1
ATOM 812 N N . VAL A 1 102 ? 14.496 7.047 -10.408 1.00 81.00 102 VAL A N 1
ATOM 813 C CA . VAL A 1 102 ? 15.515 8.017 -10.826 1.00 81.00 102 VAL A CA 1
ATOM 814 C C . VAL A 1 102 ? 15.045 9.435 -10.523 1.00 81.00 102 VAL A C 1
ATOM 816 O O . VAL A 1 102 ? 15.820 10.236 -10.007 1.00 81.00 102 VAL A O 1
ATOM 819 N N . PHE A 1 103 ? 13.782 9.741 -10.824 1.00 84.19 103 PHE A N 1
ATOM 820 C CA . PHE A 1 103 ? 13.228 11.091 -10.681 1.00 84.19 103 PHE A CA 1
ATOM 821 C C . PHE A 1 103 ? 12.555 11.336 -9.326 1.00 84.19 103 PHE A C 1
ATOM 823 O O . PHE A 1 103 ? 12.483 12.478 -8.878 1.00 84.19 103 PHE A O 1
ATOM 830 N N . GLU A 1 104 ? 12.089 10.279 -8.662 1.00 82.50 104 GLU A N 1
ATOM 831 C CA . GLU A 1 104 ? 11.292 10.339 -7.436 1.00 82.50 104 GLU A CA 1
ATOM 832 C C . GLU A 1 104 ? 11.929 9.465 -6.341 1.00 82.50 104 GLU A C 1
ATOM 834 O O . GLU A 1 104 ? 11.433 8.375 -6.023 1.00 82.50 104 GLU A O 1
ATOM 839 N N . PRO A 1 105 ? 13.060 9.906 -5.754 1.00 75.75 105 PRO A N 1
ATOM 840 C CA . PRO A 1 105 ? 13.716 9.157 -4.692 1.00 75.75 105 PRO A CA 1
ATOM 841 C C . PRO A 1 105 ? 12.797 9.004 -3.473 1.00 75.75 105 PRO A C 1
ATOM 843 O O . PRO A 1 105 ? 12.134 9.944 -3.031 1.00 75.75 105 PRO A O 1
ATOM 846 N N . SER A 1 106 ? 12.781 7.803 -2.897 1.00 74.94 106 SER A N 1
ATOM 847 C CA . SER A 1 106 ? 12.019 7.485 -1.690 1.00 74.94 106 SER A CA 1
ATOM 848 C C . SER A 1 106 ? 12.659 8.110 -0.450 1.00 74.94 106 SER A C 1
ATOM 850 O O . SER A 1 106 ? 13.849 7.926 -0.195 1.00 74.94 106 SER A O 1
ATOM 852 N N . SER A 1 107 ? 11.862 8.806 0.358 1.00 80.56 107 SER A N 1
ATOM 853 C CA . SER A 1 107 ? 12.263 9.292 1.680 1.00 80.56 107 SER A CA 1
ATOM 854 C C . SER A 1 107 ? 11.099 9.161 2.669 1.00 80.56 107 SER A C 1
ATOM 856 O O . SER A 1 107 ? 9.941 9.175 2.234 1.00 80.56 107 SER A O 1
ATOM 858 N N . PRO A 1 108 ? 11.356 9.080 3.990 1.00 81.19 108 PRO A N 1
ATOM 859 C CA . PRO A 1 108 ? 10.287 8.981 4.987 1.00 81.19 108 PRO A CA 1
ATOM 860 C C . PRO A 1 108 ? 9.240 10.100 4.870 1.00 81.19 108 PRO A C 1
ATOM 862 O O . PRO A 1 108 ? 8.042 9.850 5.001 1.00 81.19 108 PRO A O 1
ATOM 865 N N . ILE A 1 109 ? 9.673 11.326 4.553 1.00 83.50 109 ILE A N 1
ATOM 866 C CA . ILE A 1 109 ? 8.768 12.470 4.379 1.00 83.50 109 ILE A CA 1
ATOM 867 C C . ILE A 1 109 ? 7.922 12.358 3.101 1.00 83.50 109 ILE A C 1
ATOM 869 O O . ILE A 1 109 ? 6.735 12.691 3.123 1.00 83.50 109 ILE A O 1
ATOM 873 N N . CYS A 1 110 ? 8.483 11.822 2.009 1.00 82.75 110 CYS A N 1
ATOM 874 C CA . CYS A 1 110 ? 7.729 11.534 0.786 1.00 82.75 110 CYS A CA 1
ATOM 875 C C . CYS A 1 110 ? 6.660 10.466 1.046 1.00 82.75 110 CYS A C 1
ATOM 877 O O . CYS A 1 110 ? 5.500 10.683 0.712 1.00 82.75 110 CYS A O 1
ATOM 879 N N . HIS A 1 111 ? 7.011 9.374 1.734 1.00 81.19 111 HIS A N 1
ATOM 880 C CA . HIS A 1 111 ? 6.054 8.319 2.084 1.00 81.19 111 HIS A CA 1
ATOM 881 C C . HIS A 1 111 ? 4.916 8.832 2.972 1.00 81.19 111 HIS A C 1
ATOM 883 O O . HIS A 1 111 ? 3.754 8.503 2.739 1.00 81.19 111 HIS A O 1
ATOM 889 N N . MET A 1 112 ? 5.218 9.695 3.946 1.00 85.00 112 MET A N 1
ATOM 890 C CA . MET A 1 112 ? 4.187 10.341 4.762 1.00 85.00 112 MET A CA 1
ATOM 891 C C . MET A 1 112 ? 3.277 11.253 3.924 1.00 85.00 112 MET A C 1
ATOM 893 O O . MET A 1 112 ? 2.065 11.286 4.129 1.00 85.00 112 MET A O 1
ATOM 897 N N . THR A 1 113 ? 3.842 11.971 2.951 1.00 88.00 113 THR A N 1
ATOM 898 C CA . THR A 1 113 ? 3.077 12.842 2.045 1.00 88.00 113 THR A CA 1
ATOM 899 C C . THR A 1 113 ? 2.164 12.030 1.123 1.00 88.00 113 THR A C 1
ATOM 901 O O . THR A 1 113 ? 0.997 12.375 0.947 1.00 88.00 113 THR A O 1
ATOM 904 N N . GLU A 1 114 ? 2.656 10.922 0.570 1.00 85.62 114 GLU A N 1
ATOM 905 C CA . GLU A 1 114 ? 1.882 9.986 -0.258 1.00 85.62 114 GLU A CA 1
ATOM 906 C C . GLU A 1 114 ? 0.727 9.359 0.526 1.00 85.62 114 GLU A C 1
ATOM 908 O O . GLU A 1 114 ? -0.407 9.279 0.040 1.00 85.62 114 GLU A O 1
ATOM 913 N N . LEU A 1 115 ? 0.997 8.959 1.769 1.00 87.25 115 LEU A N 1
ATOM 914 C CA . LEU A 1 115 ? -0.018 8.474 2.690 1.00 87.25 115 LEU A CA 1
ATOM 915 C C . LEU A 1 115 ? -1.073 9.554 2.956 1.00 87.25 115 LEU A C 1
ATOM 917 O O . LEU A 1 115 ? -2.265 9.281 2.837 1.00 87.25 115 LEU A O 1
ATOM 921 N N . TYR A 1 116 ? -0.655 10.784 3.261 1.00 88.00 116 TYR A N 1
ATOM 922 C CA . TYR A 1 116 ? -1.568 11.903 3.492 1.00 88.00 116 TYR A CA 1
ATOM 923 C C . TYR A 1 116 ? -2.469 12.164 2.277 1.00 88.00 116 TYR A C 1
ATOM 925 O O . TYR A 1 116 ? -3.687 12.271 2.416 1.00 88.00 116 TYR A O 1
ATOM 933 N N . GLN A 1 117 ? -1.900 12.176 1.070 1.00 88.69 117 GLN A N 1
ATOM 934 C CA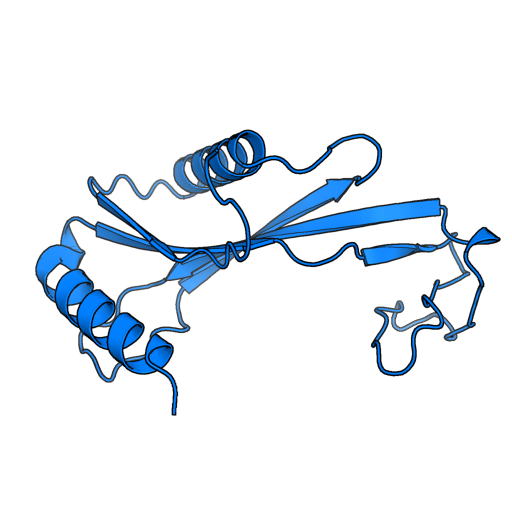 . GLN A 1 117 ? -2.669 12.306 -0.169 1.00 88.69 117 GLN A CA 1
ATOM 935 C C . GLN A 1 117 ? -3.645 11.144 -0.376 1.00 88.69 117 GLN A C 1
ATOM 937 O O . GLN A 1 117 ? -4.762 11.355 -0.847 1.00 88.69 117 GLN A O 1
ATOM 942 N N . THR A 1 118 ? -3.240 9.921 -0.032 1.00 87.31 118 THR A N 1
ATOM 943 C CA . THR A 1 118 ? -4.111 8.744 -0.106 1.00 87.31 118 THR A CA 1
ATOM 944 C C . THR A 1 118 ? -5.283 8.890 0.860 1.00 87.31 118 THR A C 1
ATOM 946 O O . THR A 1 118 ? -6.424 8.737 0.435 1.00 87.31 118 THR A O 1
ATOM 949 N N . ILE A 1 119 ? -5.019 9.289 2.110 1.00 86.50 119 ILE A N 1
ATOM 950 C CA . ILE A 1 119 ? -6.039 9.528 3.140 1.00 86.50 119 ILE A CA 1
ATOM 951 C C . ILE A 1 119 ? -7.045 10.586 2.676 1.00 86.50 119 ILE A C 1
ATOM 953 O O . ILE A 1 119 ? -8.251 10.343 2.767 1.00 86.50 119 ILE A O 1
ATOM 957 N N . LEU A 1 120 ? -6.568 11.708 2.121 1.00 86.12 120 LEU A N 1
ATOM 958 C CA . LEU A 1 120 ? -7.422 12.766 1.572 1.00 86.12 120 LEU A CA 1
ATOM 959 C C . LEU A 1 120 ? -8.363 12.250 0.476 1.00 86.12 120 LEU A C 1
ATOM 961 O O . LEU A 1 120 ? -9.530 12.627 0.450 1.00 86.12 120 LEU A O 1
ATOM 965 N N . LYS A 1 121 ? -7.883 11.365 -0.406 1.00 84.44 121 LYS A N 1
ATOM 966 C CA . LYS A 1 121 ? -8.700 10.773 -1.480 1.00 84.44 121 LYS A CA 1
ATOM 967 C C . LYS A 1 121 ? -9.755 9.797 -0.964 1.00 84.44 121 LYS A C 1
ATOM 969 O O . LYS A 1 121 ? -10.749 9.566 -1.642 1.00 84.44 121 LYS A O 1
ATOM 974 N N . THR A 1 122 ? -9.528 9.176 0.190 1.00 75.25 122 THR A N 1
ATOM 975 C CA . THR A 1 122 ? -10.453 8.185 0.757 1.00 75.25 122 THR A CA 1
ATOM 976 C C . THR A 1 122 ? -11.656 8.771 1.486 1.00 75.25 122 THR A C 1
ATOM 978 O O . THR A 1 122 ? -12.533 7.989 1.847 1.00 75.25 122 THR A O 1
ATOM 981 N N . GLU A 1 123 ? -11.690 10.085 1.745 1.00 62.69 123 GLU A N 1
ATOM 982 C CA . GLU A 1 123 ? -12.724 10.766 2.557 1.00 62.69 123 GLU A CA 1
ATOM 983 C C . GLU A 1 123 ? -12.937 10.140 3.953 1.00 62.69 123 GLU A C 1
ATOM 985 O O . GLU A 1 123 ? -13.926 10.391 4.644 1.00 62.69 123 GLU A O 1
ATOM 990 N N . THR A 1 124 ? -11.998 9.313 4.419 1.00 63.69 124 THR A N 1
ATOM 991 C CA . THR A 1 124 ? -12.039 8.713 5.750 1.00 63.69 124 THR A CA 1
ATOM 992 C C . THR A 1 124 ? -11.598 9.757 6.763 1.00 63.69 124 THR A C 1
ATOM 994 O O . THR A 1 124 ? -10.454 9.743 7.191 1.00 63.69 124 THR A O 1
ATOM 997 N N . HIS A 1 125 ? -12.481 10.674 7.149 1.00 65.19 125 HIS A N 1
ATOM 998 C CA . HIS A 1 125 ? -12.198 11.707 8.152 1.00 65.19 125 HIS A CA 1
ATOM 999 C C . HIS A 1 125 ? -12.276 11.155 9.581 1.00 65.19 125 HIS A C 1
ATOM 1001 O O . HIS A 1 125 ? -13.041 11.638 10.415 1.00 65.19 125 HIS A O 1
ATOM 1007 N N . LYS A 1 126 ? -11.498 10.109 9.872 1.00 75.44 126 LYS A N 1
ATOM 1008 C CA . LYS A 1 126 ? -11.357 9.608 11.240 1.00 75.44 126 LYS A CA 1
ATOM 1009 C C . LYS A 1 126 ? -10.299 10.412 11.990 1.00 75.44 126 LYS A C 1
ATOM 1011 O O . LYS A 1 126 ? -9.347 10.918 11.396 1.00 75.44 126 LYS A O 1
ATOM 1016 N N . SER A 1 127 ? -10.486 10.544 13.300 1.00 75.88 127 SER A N 1
ATOM 1017 C CA . SER A 1 127 ? -9.616 11.351 14.162 1.00 75.88 127 SER A CA 1
ATOM 1018 C C . SER A 1 127 ? -8.287 10.662 14.480 1.00 75.88 127 SER A C 1
ATOM 1020 O O . SER A 1 127 ? -7.321 11.339 14.815 1.00 75.88 127 SER A O 1
ATOM 1022 N N . LEU A 1 128 ? -8.232 9.328 14.384 1.00 81.50 128 LEU A N 1
ATOM 1023 C CA . LEU A 1 128 ? -7.063 8.524 14.741 1.00 81.50 128 LEU A CA 1
ATOM 1024 C C . LEU A 1 128 ? -6.652 7.590 13.595 1.00 81.50 128 LEU A C 1
ATOM 1026 O O . LEU A 1 128 ? -7.489 6.915 12.994 1.00 81.50 128 LEU A O 1
ATOM 1030 N N . TYR A 1 129 ? -5.347 7.497 13.337 1.00 83.94 129 TYR A N 1
ATOM 1031 C CA . TYR A 1 129 ? -4.769 6.581 12.352 1.00 83.94 129 TYR A CA 1
ATOM 1032 C C . TYR A 1 129 ? -3.710 5.709 13.019 1.00 83.94 129 TYR A C 1
ATOM 1034 O O . TYR A 1 129 ? -2.710 6.217 13.521 1.00 83.94 129 TYR A O 1
ATOM 1042 N N . TYR A 1 130 ? -3.926 4.396 13.010 1.00 85.88 130 TYR A N 1
ATOM 1043 C CA . TYR A 1 130 ? -2.921 3.426 13.432 1.00 85.88 130 TYR A CA 1
ATOM 1044 C C . TYR A 1 130 ? -2.117 3.000 12.217 1.00 85.88 130 TYR A C 1
ATOM 1046 O O . TYR A 1 130 ? -2.676 2.448 11.269 1.00 85.88 130 TYR A O 1
ATOM 1054 N N . LEU A 1 131 ? -0.815 3.274 12.256 1.00 84.81 131 LEU A N 1
ATOM 1055 C CA . LEU A 1 131 ? 0.110 2.971 11.175 1.00 84.81 131 LEU A CA 1
ATOM 1056 C C . LEU A 1 131 ? 0.929 1.737 11.521 1.00 84.81 131 LEU A C 1
ATOM 105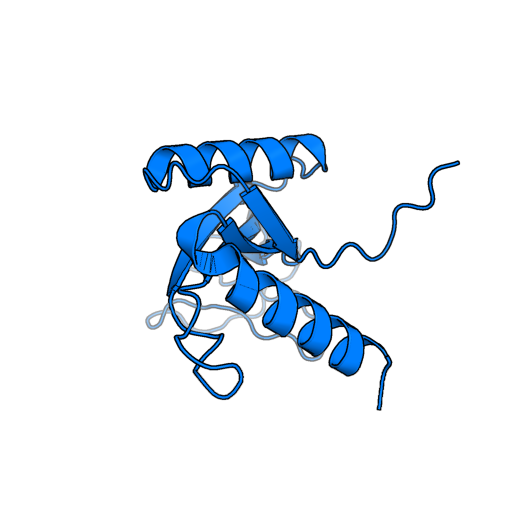8 O O . LEU A 1 131 ? 1.606 1.693 12.546 1.00 84.81 131 LEU A O 1
ATOM 1062 N N . TYR A 1 132 ? 0.879 0.750 10.635 1.00 81.56 132 TYR A N 1
ATOM 1063 C CA . TYR A 1 132 ? 1.788 -0.383 10.643 1.00 81.56 132 TYR A CA 1
ATOM 1064 C C . TYR A 1 132 ? 2.751 -0.246 9.465 1.00 81.56 132 TYR A C 1
ATOM 1066 O O . TYR A 1 132 ? 2.328 -0.335 8.311 1.00 81.56 132 TYR A O 1
ATOM 1074 N N . THR A 1 133 ? 4.031 -0.015 9.757 1.00 76.38 133 THR A N 1
ATOM 1075 C CA . THR A 1 133 ? 5.095 0.134 8.756 1.00 76.38 133 THR A CA 1
ATOM 1076 C C . THR A 1 133 ? 6.187 -0.903 9.002 1.00 76.38 133 THR A C 1
ATOM 1078 O O . THR A 1 133 ? 6.567 -1.151 10.148 1.00 76.38 133 THR A O 1
ATOM 1081 N N . GLN A 1 134 ? 6.721 -1.512 7.942 1.00 61.16 134 GLN A N 1
ATOM 1082 C CA . GLN A 1 134 ? 7.968 -2.276 8.030 1.00 61.16 134 GLN A CA 1
ATOM 1083 C C . GLN A 1 134 ? 9.155 -1.345 7.782 1.00 61.16 134 GLN A C 1
ATOM 1085 O O . GLN A 1 134 ? 9.753 -1.346 6.718 1.00 61.16 134 GLN A O 1
ATOM 1090 N N . THR A 1 135 ? 9.524 -0.550 8.780 1.00 50.41 135 THR A N 1
ATOM 1091 C CA . THR A 1 135 ? 10.824 0.128 8.786 1.00 50.41 135 THR A CA 1
ATOM 1092 C C . THR A 1 135 ? 11.795 -0.714 9.603 1.00 50.41 135 THR A C 1
ATOM 1094 O O . THR A 1 135 ? 11.873 -0.602 10.825 1.00 50.41 135 THR A O 1
ATOM 1097 N N . VAL A 1 136 ? 12.524 -1.602 8.926 1.00 39.34 136 VAL A N 1
ATOM 1098 C CA . VAL A 1 136 ? 13.836 -2.027 9.424 1.00 39.34 136 VAL A CA 1
ATOM 1099 C C . VAL A 1 136 ? 14.800 -0.921 8.993 1.00 39.34 136 VAL A C 1
ATOM 1101 O O . VAL A 1 136 ? 14.815 -0.567 7.821 1.00 39.34 136 VAL A O 1
ATOM 1104 N N . ASP A 1 137 ? 15.540 -0.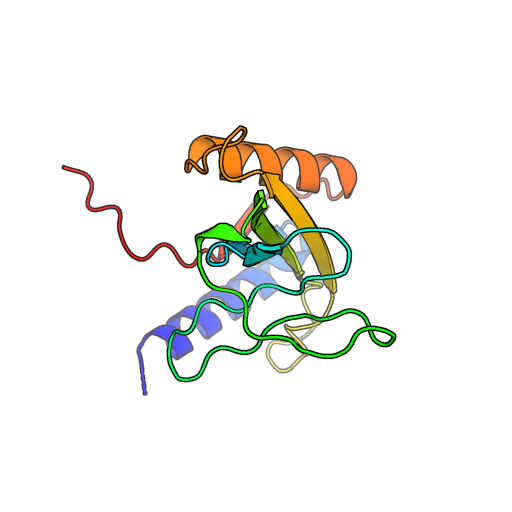364 9.948 1.00 36.62 137 ASP A N 1
ATOM 1105 C CA . ASP A 1 137 ? 16.524 0.720 9.806 1.00 36.62 137 ASP A CA 1
ATOM 1106 C C . ASP A 1 137 ? 15.975 2.148 9.698 1.00 36.62 137 ASP A C 1
ATOM 1108 O O . ASP A 1 137 ? 15.795 2.671 8.607 1.00 36.62 137 ASP A O 1
ATOM 1112 N N . GLN A 1 138 ? 15.848 2.818 10.852 1.00 33.28 138 GLN A N 1
ATOM 1113 C CA . GLN A 1 138 ? 16.534 4.096 11.105 1.00 33.28 138 GLN A CA 1
ATOM 1114 C C . GLN A 1 138 ? 16.883 4.185 12.598 1.00 33.28 138 GLN A C 1
ATOM 1116 O O . GLN A 1 138 ? 16.076 4.601 13.429 1.00 33.28 138 GLN A O 1
ATOM 1121 N N . THR A 1 139 ? 18.104 3.771 12.942 1.00 26.58 139 THR A N 1
ATOM 1122 C CA . THR A 1 139 ? 18.769 4.211 14.171 1.00 26.58 139 THR A CA 1
ATOM 1123 C C . THR A 1 139 ? 18.928 5.722 14.063 1.00 26.58 139 THR A C 1
ATOM 1125 O O . THR A 1 139 ? 19.683 6.212 13.226 1.00 26.58 139 THR A O 1
ATOM 1128 N N . ILE A 1 140 ? 18.168 6.456 14.870 1.00 31.89 140 ILE A N 1
ATOM 1129 C CA . ILE A 1 140 ? 18.395 7.879 15.099 1.00 31.89 140 ILE A CA 1
ATOM 1130 C C . ILE A 1 140 ? 19.752 7.976 15.808 1.00 31.89 140 ILE A C 1
ATOM 1132 O O . ILE A 1 140 ? 19.911 7.414 16.894 1.00 31.89 140 ILE A O 1
ATOM 1136 N N . ALA A 1 141 ? 20.728 8.600 15.148 1.00 30.53 141 ALA A N 1
ATOM 1137 C CA . ALA A 1 141 ? 21.951 9.087 15.783 1.00 30.53 141 ALA A CA 1
ATOM 1138 C C . ALA A 1 141 ? 21.694 10.467 16.397 1.00 30.53 141 ALA A C 1
ATOM 1140 O O . ALA A 1 141 ? 20.930 11.243 15.775 1.00 30.53 141 ALA A O 1
#

Sequence (141 aa):
MSLLFFYCRYMREYVLLVRDHCSLICVDDKHKVKVGEPGFPVASAERGRRVAVRADENFVVGDHDFTKFGLIPSVTFIIKIPDEICGSWYDGKVYVGLKDSVFEPSSPICHMTELYQTILKTETHKSLYYLYTQTVDQTIA

Organism: Amphimedon queenslandica (NCBI:txid400682)